Protein AF-A0A067DBV6-F1 (afdb_monomer_lite)

Secondary structure (DSSP, 8-state):
-HHHHHHHHHHHHHHHTT-TT---PPPP---HHHHS--TT-----EE-TTS-EESTTHHHHHHHHHHHHHHHS-TT-SSGGGS-HHHHHHHHHTT-

Organism: Citrus sinensis (NCBI:txid2711)

Structure (mmCIF, N/CA/C/O backbone):
data_AF-A0A067DBV6-F1
#
_entry.id   AF-A0A067DBV6-F1
#
loop_
_atom_site.group_PDB
_atom_site.id
_atom_site.type_symbol
_atom_site.label_atom_id
_atom_site.label_alt_id
_atom_site.label_comp_id
_atom_site.label_asym_id
_atom_site.label_entity_id
_atom_site.label_seq_id
_atom_site.pdbx_PDB_ins_code
_atom_site.Cartn_x
_atom_site.Cartn_y
_atom_site.Cartn_z
_atom_site.occupancy
_atom_site.B_iso_or_equiv
_atom_site.auth_seq_id
_atom_site.auth_comp_id
_atom_site.auth_asym_id
_atom_site.auth_atom_id
_atom_site.pdbx_PDB_model_num
ATOM 1 N N . LEU A 1 1 ? -24.140 -14.562 23.996 1.00 53.34 1 LEU A N 1
ATOM 2 C CA . LEU A 1 1 ? -23.198 -13.428 23.837 1.00 53.34 1 LEU A CA 1
ATOM 3 C C . LEU A 1 1 ? -22.114 -13.448 24.912 1.00 53.34 1 LEU A C 1
ATOM 5 O O . LEU A 1 1 ? -20.968 -13.628 24.543 1.00 53.34 1 LEU A O 1
ATOM 9 N N . PHE A 1 2 ? -22.450 -13.400 26.207 1.00 52.03 2 PHE A N 1
ATOM 10 C CA . PHE A 1 2 ? -21.453 -13.459 27.294 1.00 52.03 2 PHE A CA 1
ATOM 11 C C . PHE A 1 2 ? -20.558 -14.708 27.292 1.00 52.03 2 PHE A C 1
ATOM 13 O O . PHE A 1 2 ? -19.348 -14.580 27.409 1.00 52.03 2 PHE A O 1
ATOM 20 N N . LYS A 1 3 ? -21.130 -15.901 27.074 1.00 55.81 3 LYS A N 1
ATOM 21 C CA . LYS A 1 3 ? -20.356 -17.154 27.017 1.00 55.81 3 LYS A CA 1
ATOM 22 C C . LYS A 1 3 ? -19.304 -17.152 25.896 1.00 55.81 3 LYS A C 1
ATOM 24 O O . LYS A 1 3 ? -18.165 -17.508 26.123 1.00 55.81 3 LYS A O 1
ATOM 29 N N . TYR A 1 4 ? -19.673 -16.625 24.729 1.00 56.16 4 TYR A N 1
ATOM 30 C CA . TYR A 1 4 ? -18.785 -16.537 23.567 1.00 56.16 4 TYR A CA 1
ATOM 31 C C . TYR A 1 4 ? -17.635 -15.537 23.768 1.00 56.16 4 TYR A C 1
ATOM 33 O O . TYR A 1 4 ? -16.536 -15.759 23.279 1.00 56.16 4 TYR A O 1
ATOM 41 N N . MET A 1 5 ? -17.880 -14.439 24.493 1.00 56.41 5 MET A N 1
ATOM 42 C CA . MET A 1 5 ? -16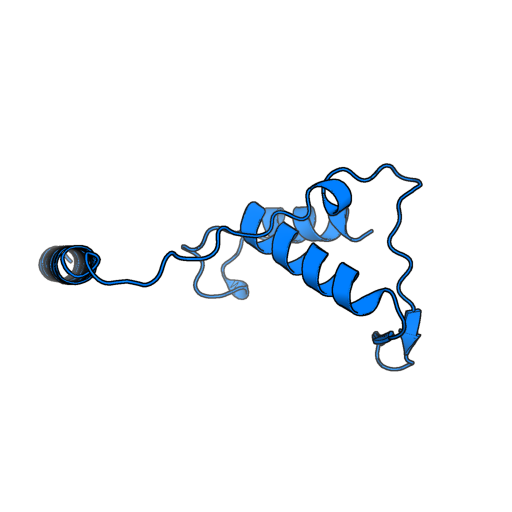.839 -13.459 24.827 1.00 56.41 5 MET A CA 1
ATOM 43 C C . MET A 1 5 ? -15.832 -14.036 25.834 1.00 56.41 5 MET A C 1
ATOM 45 O O . MET A 1 5 ? -14.633 -13.878 25.634 1.00 56.41 5 MET A O 1
ATOM 49 N N . ALA A 1 6 ? -16.312 -14.774 26.842 1.00 67.25 6 ALA A N 1
ATOM 50 C CA . ALA A 1 6 ? -15.459 -15.459 27.817 1.00 67.25 6 ALA A CA 1
ATOM 51 C C . ALA A 1 6 ? -14.590 -16.548 27.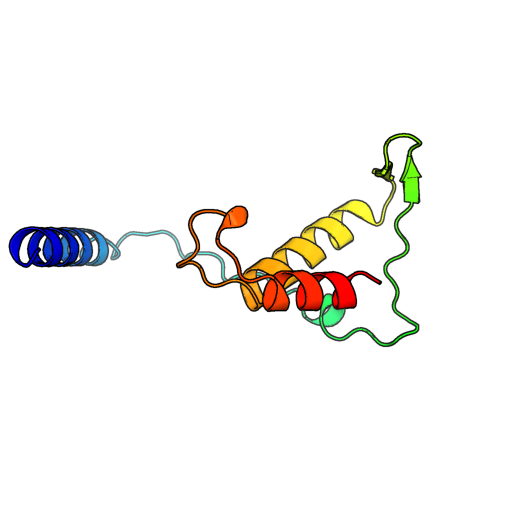161 1.00 67.25 6 ALA A C 1
ATOM 53 O O . ALA A 1 6 ? -13.390 -16.617 27.414 1.00 67.25 6 ALA A O 1
ATOM 54 N N . ASP A 1 7 ? -15.170 -17.327 26.241 1.00 64.50 7 ASP A N 1
ATOM 55 C CA . ASP A 1 7 ? -14.435 -18.343 25.481 1.00 64.50 7 ASP A CA 1
ATOM 56 C C . ASP A 1 7 ? -13.328 -17.706 24.604 1.00 64.50 7 ASP A C 1
ATOM 58 O O . ASP A 1 7 ? -12.258 -18.286 24.425 1.00 64.50 7 ASP A O 1
ATOM 62 N N . ILE A 1 8 ? -13.544 -16.497 24.062 1.00 61.75 8 ILE A N 1
ATOM 63 C CA . ILE A 1 8 ? -12.520 -15.757 23.298 1.00 61.75 8 ILE A CA 1
ATOM 64 C C . ILE A 1 8 ? -11.376 -15.289 24.208 1.00 61.75 8 ILE A C 1
ATOM 66 O O . ILE A 1 8 ? -10.214 -15.384 23.807 1.00 61.75 8 ILE A O 1
ATOM 70 N N . GLU A 1 9 ? -11.684 -14.789 25.406 1.00 66.00 9 GLU A N 1
ATO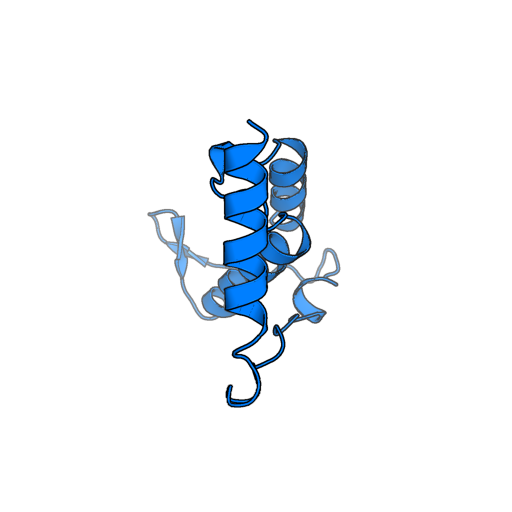M 71 C CA . GLU A 1 9 ? -10.688 -14.305 26.371 1.00 66.00 9 GLU A CA 1
ATOM 72 C C . GLU A 1 9 ? -9.804 -15.447 26.898 1.00 66.00 9 GLU A C 1
ATOM 74 O O . GLU A 1 9 ? -8.578 -15.331 26.868 1.00 66.00 9 GLU A O 1
ATOM 79 N N . GLU A 1 10 ? -10.394 -16.595 27.242 1.00 65.94 10 GLU A N 1
ATOM 80 C CA . GLU A 1 10 ? -9.672 -17.777 27.741 1.00 65.94 10 GLU A CA 1
ATOM 81 C C . GLU A 1 10 ? -8.724 -18.377 26.679 1.00 65.94 10 GLU A C 1
ATOM 83 O O . GLU A 1 10 ? -7.570 -18.732 26.953 1.00 65.94 10 GLU A O 1
ATOM 88 N N . GLN A 1 11 ? -9.167 -18.421 25.416 1.00 56.19 11 GLN A N 1
ATOM 89 C CA . GLN A 1 11 ? -8.337 -18.863 24.286 1.00 56.19 11 GLN A CA 1
ATOM 90 C C . GLN A 1 11 ? -7.211 -17.871 23.960 1.00 56.19 11 GLN A C 1
ATOM 92 O O . GLN A 1 11 ? -6.180 -18.259 23.398 1.00 56.19 11 GLN A O 1
ATOM 97 N N . ASN A 1 12 ? -7.395 -16.592 24.291 1.00 55.25 12 ASN A N 1
ATOM 98 C CA . ASN A 1 12 ? -6.389 -15.558 24.100 1.00 55.25 12 ASN A CA 1
ATOM 99 C C . ASN A 1 12 ? -5.298 -15.642 25.179 1.00 55.25 12 ASN A C 1
ATOM 101 O O . ASN A 1 12 ? -4.111 -15.679 24.847 1.00 55.25 12 ASN A O 1
ATOM 105 N N . GLU A 1 13 ? -5.682 -15.784 26.452 1.00 57.28 13 GLU A N 1
ATOM 106 C CA . GLU A 1 13 ? -4.750 -15.971 27.575 1.00 57.28 13 GLU A CA 1
ATOM 107 C C . GLU A 1 13 ? -3.885 -17.228 27.404 1.00 57.28 13 GLU A C 1
ATOM 109 O O . GLU A 1 13 ? -2.659 -17.175 27.542 1.00 57.28 13 GLU A O 1
ATOM 114 N N . THR A 1 14 ? -4.496 -18.338 26.978 1.00 55.12 14 THR A N 1
ATOM 115 C CA . THR A 1 14 ? -3.800 -19.614 26.740 1.00 55.12 14 THR A CA 1
ATOM 116 C C . THR A 1 14 ? -2.774 -19.530 25.595 1.00 55.12 14 THR A C 1
ATOM 118 O O . THR A 1 14 ? -1.747 -20.217 25.606 1.00 55.12 14 THR A O 1
ATOM 121 N N . LYS A 1 15 ? -3.001 -18.661 24.597 1.00 55.53 15 LYS A N 1
ATOM 122 C CA . LYS A 1 15 ? -2.062 -18.446 23.479 1.00 55.53 15 LYS A CA 1
ATOM 123 C C . LYS A 1 15 ? -0.893 -17.527 23.837 1.00 55.53 15 LYS A C 1
ATOM 125 O O . LYS A 1 15 ? 0.179 -17.675 23.245 1.00 55.53 15 LYS A O 1
ATOM 130 N N . PHE A 1 16 ? -1.075 -16.589 24.766 1.00 54.53 16 PHE A N 1
ATOM 131 C CA . PHE A 1 16 ? -0.037 -15.627 25.152 1.00 54.53 16 PHE A CA 1
ATOM 132 C C . PHE A 1 16 ? 0.963 -16.169 26.184 1.00 54.53 16 PHE A C 1
ATOM 134 O O . PHE A 1 16 ? 2.113 -15.731 26.179 1.00 54.53 16 PHE A O 1
ATOM 141 N N . SER A 1 17 ? 0.582 -17.152 27.005 1.00 55.03 17 SER A N 1
ATOM 142 C CA . SER A 1 17 ? 1.447 -17.735 28.046 1.00 55.03 17 SER A CA 1
ATOM 143 C C . SER A 1 17 ? 2.572 -18.649 27.524 1.00 55.03 17 SER A C 1
ATOM 145 O O . SER A 1 17 ? 3.493 -18.969 28.265 1.00 55.03 17 SER A O 1
ATOM 147 N N . ASN A 1 18 ? 2.562 -19.030 26.239 1.00 57.50 18 ASN A N 1
ATOM 148 C CA . ASN A 1 18 ? 3.524 -19.969 25.634 1.00 57.50 18 ASN A CA 1
ATOM 149 C C . ASN A 1 18 ? 4.611 -19.291 24.763 1.00 57.50 18 ASN A C 1
ATOM 151 O O . ASN A 1 18 ? 4.982 -19.802 23.702 1.00 57.50 18 ASN A O 1
ATOM 155 N N . LEU A 1 19 ? 5.114 -18.112 25.150 1.00 60.97 19 LEU A N 1
ATOM 156 C CA . LEU A 1 19 ? 6.052 -17.329 24.320 1.00 60.97 19 LEU A CA 1
ATOM 157 C C . LEU A 1 19 ? 7.535 -17.421 24.720 1.00 60.97 19 LEU A C 1
ATOM 159 O O . LEU A 1 19 ? 8.381 -16.977 23.938 1.00 60.97 19 LEU A O 1
ATOM 163 N N . ASP A 1 20 ? 7.870 -18.048 25.850 1.00 63.31 20 ASP A N 1
ATOM 164 C CA . ASP A 1 20 ? 9.217 -17.991 26.450 1.00 63.31 20 ASP A CA 1
ATOM 165 C C . ASP A 1 20 ? 10.327 -18.739 25.681 1.00 63.31 20 ASP A C 1
ATOM 167 O O . ASP A 1 20 ? 11.507 -18.584 25.984 1.00 63.31 20 ASP A O 1
ATOM 171 N N . GLY A 1 21 ? 9.990 -19.485 24.623 1.00 67.94 21 GLY A N 1
ATOM 172 C CA . GLY A 1 21 ? 10.958 -20.190 23.765 1.00 67.94 21 GLY A CA 1
ATOM 173 C C . GLY A 1 21 ? 11.035 -19.699 22.316 1.00 67.94 21 GLY A C 1
ATOM 174 O O . GLY A 1 21 ? 11.723 -20.311 21.495 1.00 67.94 21 GLY A O 1
ATOM 175 N N . ARG A 1 22 ? 10.297 -18.645 21.933 1.00 67.75 22 ARG A N 1
ATOM 176 C CA . ARG A 1 22 ? 10.157 -18.288 20.512 1.00 67.75 22 ARG A CA 1
ATOM 177 C C . ARG A 1 22 ? 11.419 -17.585 19.988 1.00 67.75 22 ARG A C 1
ATOM 179 O O . ARG A 1 22 ? 11.859 -16.606 20.595 1.00 67.75 22 ARG A O 1
ATOM 186 N N . PRO A 1 23 ? 11.967 -17.992 18.823 1.00 72.69 23 PRO A N 1
ATOM 187 C CA . PRO A 1 23 ? 13.065 -17.277 18.183 1.00 72.69 23 PRO A CA 1
ATOM 188 C C . PRO A 1 23 ? 12.748 -15.789 18.063 1.00 72.69 23 PRO A C 1
ATOM 190 O O . PRO A 1 23 ? 11.613 -15.412 17.747 1.00 72.69 23 PRO A O 1
ATOM 193 N N . LYS A 1 24 ? 13.760 -14.946 18.303 1.00 74.56 24 LYS A N 1
ATOM 194 C CA . LYS A 1 24 ? 13.639 -13.484 18.296 1.00 74.56 24 LYS A CA 1
ATOM 195 C C . LYS A 1 24 ? 12.920 -13.042 17.017 1.00 74.56 24 LYS A C 1
ATOM 197 O O . LYS A 1 24 ? 13.466 -13.145 15.917 1.00 74.56 24 LYS A O 1
ATOM 202 N N . ARG A 1 25 ? 11.669 -12.584 17.148 1.00 73.06 25 ARG A N 1
ATOM 203 C CA . ARG A 1 25 ? 10.860 -12.178 15.990 1.00 73.06 25 ARG A CA 1
ATOM 204 C C . ARG A 1 25 ? 11.561 -11.000 15.319 1.00 73.06 25 ARG A C 1
ATOM 206 O O . ARG A 1 25 ? 11.888 -10.010 15.977 1.00 73.06 25 ARG A O 1
ATOM 213 N N . ARG A 1 26 ? 11.808 -11.102 14.010 1.00 70.25 26 ARG A N 1
ATOM 214 C CA . ARG A 1 26 ? 12.308 -9.963 13.231 1.00 70.25 26 ARG A CA 1
ATOM 215 C C . ARG A 1 26 ? 11.313 -8.813 13.377 1.00 70.25 26 ARG A C 1
ATOM 217 O O . ARG A 1 26 ? 10.112 -9.000 13.191 1.00 70.25 26 ARG A O 1
ATOM 224 N N . LYS A 1 27 ? 11.820 -7.632 13.738 1.00 76.50 27 LYS A N 1
ATOM 225 C CA . LYS A 1 27 ? 11.013 -6.409 13.777 1.00 76.50 27 LYS A CA 1
ATOM 226 C C . LYS A 1 27 ? 10.533 -6.085 12.361 1.00 76.50 27 LYS A C 1
ATOM 228 O O . LYS A 1 27 ? 11.216 -6.399 11.388 1.00 76.50 27 LYS A O 1
ATOM 233 N N . GLN A 1 28 ? 9.373 -5.444 12.251 1.00 70.12 28 GLN A N 1
ATOM 234 C CA . GLN A 1 28 ? 8.849 -5.003 10.962 1.00 70.12 28 GLN A CA 1
ATOM 235 C C . GLN A 1 28 ? 9.839 -4.043 10.290 1.00 70.12 28 GLN A C 1
ATOM 237 O O . GLN A 1 28 ? 10.175 -2.991 10.840 1.00 70.12 28 GLN A O 1
ATOM 242 N N . THR A 1 29 ? 10.277 -4.379 9.077 1.00 74.06 29 THR A N 1
ATOM 243 C CA . THR A 1 29 ? 11.052 -3.459 8.244 1.00 74.06 29 THR A CA 1
ATOM 244 C C . THR A 1 29 ? 10.134 -2.327 7.793 1.00 74.06 29 THR A C 1
ATOM 246 O O . THR A 1 29 ? 9.227 -2.529 6.989 1.00 74.06 29 THR A O 1
ATOM 249 N N . LYS A 1 30 ? 10.359 -1.128 8.333 1.00 68.81 30 LYS A N 1
ATOM 250 C CA . LYS A 1 30 ? 9.532 0.061 8.072 1.00 68.81 30 LYS A CA 1
ATOM 251 C C . LYS A 1 30 ? 9.829 0.748 6.728 1.00 68.81 30 LYS A C 1
ATOM 253 O O . LYS A 1 30 ? 9.083 1.645 6.377 1.00 68.81 30 LYS A O 1
ATOM 258 N N . LYS A 1 31 ? 10.927 0.392 6.029 1.00 70.12 31 LYS A N 1
ATOM 259 C CA . LYS A 1 31 ? 11.463 1.068 4.815 1.00 70.12 31 LYS A CA 1
ATOM 260 C C . LYS A 1 31 ? 11.129 2.577 4.784 1.00 70.12 31 LYS A C 1
ATOM 262 O O . LYS A 1 31 ? 10.524 3.071 3.844 1.00 70.12 31 LYS A O 1
ATOM 267 N N . LYS A 1 32 ? 11.499 3.306 5.851 1.00 67.62 32 LYS A N 1
ATOM 268 C CA . LYS A 1 32 ? 11.011 4.674 6.134 1.00 67.62 32 LYS A CA 1
ATOM 269 C C . LYS A 1 32 ? 11.256 5.679 5.000 1.00 67.62 32 LYS A C 1
ATOM 271 O O . LYS A 1 32 ? 10.463 6.596 4.840 1.00 67.62 32 LYS A O 1
ATOM 276 N N . HIS A 1 33 ? 12.321 5.492 4.219 1.00 67.50 33 HIS A N 1
ATOM 277 C CA . HIS A 1 33 ? 12.613 6.315 3.041 1.00 67.50 33 HIS A CA 1
ATOM 278 C C . HIS A 1 33 ? 11.512 6.219 1.972 1.00 67.50 33 HIS A C 1
ATOM 280 O O . HIS A 1 33 ? 11.241 7.199 1.298 1.00 67.50 33 HIS A O 1
ATOM 286 N N . LEU A 1 34 ? 10.814 5.082 1.870 1.00 66.19 34 LEU A N 1
ATOM 287 C CA . LEU A 1 34 ? 9.700 4.920 0.935 1.00 66.19 34 LEU A CA 1
ATOM 288 C C . LEU A 1 34 ? 8.431 5.643 1.404 1.00 66.19 34 LEU A C 1
ATOM 290 O O . LEU A 1 34 ? 7.621 6.026 0.569 1.00 66.19 34 LEU A O 1
ATOM 294 N N . LEU A 1 35 ? 8.255 5.821 2.719 1.00 64.69 35 LEU A N 1
ATOM 295 C CA . LEU A 1 35 ? 7.119 6.534 3.318 1.00 64.69 35 LEU A CA 1
ATOM 296 C C . LEU A 1 35 ? 7.296 8.058 3.309 1.00 64.69 35 LEU A C 1
ATOM 298 O O . LEU A 1 35 ? 6.311 8.785 3.300 1.00 64.69 35 LEU A O 1
ATOM 302 N N . LYS A 1 36 ? 8.542 8.543 3.347 1.00 63.25 36 LYS A N 1
ATOM 303 C CA . LYS A 1 36 ? 8.887 9.969 3.407 1.00 63.25 36 LYS A CA 1
ATOM 304 C C . LYS A 1 36 ? 9.363 10.457 2.038 1.00 63.25 36 LYS A C 1
ATOM 306 O O . LYS A 1 36 ? 10.497 10.908 1.908 1.00 63.25 36 LYS A O 1
ATOM 311 N N . ARG A 1 37 ? 8.518 10.294 1.022 1.00 63.72 37 ARG A N 1
ATOM 312 C CA . ARG A 1 37 ? 8.835 10.695 -0.350 1.00 63.72 37 ARG A CA 1
ATOM 313 C C . ARG A 1 37 ? 8.414 12.134 -0.617 1.00 63.72 37 ARG A C 1
ATOM 315 O O . ARG A 1 37 ? 7.340 12.549 -0.188 1.00 63.72 37 ARG A O 1
ATOM 322 N N . SER A 1 38 ? 9.275 12.879 -1.302 1.00 60.25 38 SER A N 1
ATOM 323 C CA . SER A 1 38 ? 8.902 14.145 -1.933 1.00 60.25 38 SER A CA 1
ATOM 324 C C . SER A 1 38 ? 8.159 13.874 -3.251 1.00 60.25 38 SER A C 1
ATOM 326 O O . SER A 1 38 ? 8.170 12.743 -3.742 1.00 60.25 38 SER A O 1
ATOM 328 N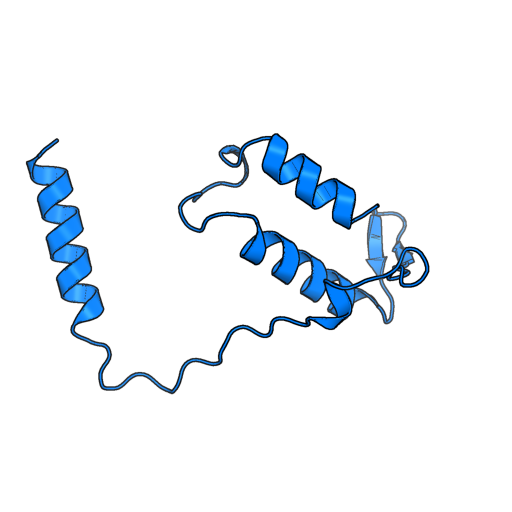 N . VAL A 1 39 ? 7.511 14.890 -3.834 1.00 59.16 39 VAL A N 1
ATOM 329 C CA . VAL A 1 39 ? 6.819 14.770 -5.138 1.00 59.16 39 VAL A CA 1
ATOM 330 C C . VAL A 1 39 ? 7.765 14.266 -6.240 1.00 59.16 39 VAL A C 1
ATOM 332 O O . VAL A 1 39 ? 7.319 13.584 -7.162 1.00 59.16 39 VAL A O 1
ATOM 335 N N . ASP A 1 40 ? 9.066 14.521 -6.094 1.00 58.28 40 ASP A N 1
ATOM 336 C CA . ASP A 1 40 ? 10.106 14.139 -7.050 1.00 58.28 40 ASP A CA 1
ATOM 337 C C . ASP A 1 40 ? 10.628 12.700 -6.848 1.00 58.28 40 ASP A C 1
ATOM 339 O O . ASP A 1 40 ? 11.210 12.119 -7.761 1.00 58.28 40 ASP A O 1
ATOM 343 N N . ASP A 1 41 ? 10.354 12.062 -5.702 1.00 65.62 41 ASP A N 1
ATOM 344 C CA . ASP A 1 41 ? 10.807 10.699 -5.374 1.00 65.62 41 ASP A CA 1
ATOM 345 C C . ASP A 1 41 ? 9.818 9.613 -5.842 1.00 65.62 41 ASP A C 1
ATOM 347 O O . ASP A 1 41 ? 9.578 8.609 -5.160 1.00 65.62 41 ASP A O 1
ATOM 351 N N . LYS A 1 42 ? 9.167 9.783 -6.996 1.00 65.56 42 LYS A N 1
ATOM 352 C CA . LYS A 1 42 ? 8.223 8.768 -7.490 1.00 65.56 42 LYS A CA 1
ATOM 353 C C . LYS A 1 42 ? 8.960 7.469 -7.820 1.00 65.56 42 LYS A C 1
ATOM 355 O O . LYS A 1 42 ? 9.898 7.442 -8.609 1.00 65.56 42 LYS A O 1
ATOM 360 N N . VAL A 1 43 ? 8.506 6.359 -7.232 1.00 67.06 43 VAL A N 1
ATOM 361 C CA . VAL A 1 43 ? 8.946 5.019 -7.635 1.00 67.06 43 VAL A CA 1
ATOM 362 C C . VAL A 1 43 ? 8.388 4.782 -9.034 1.00 67.06 43 VAL A C 1
ATOM 364 O O . VAL A 1 43 ? 7.201 4.507 -9.196 1.00 67.06 43 VAL A O 1
ATOM 367 N N . ILE A 1 44 ? 9.239 4.936 -10.046 1.00 71.81 44 ILE A N 1
ATOM 368 C CA . ILE A 1 44 ? 8.881 4.655 -11.433 1.00 71.81 44 ILE A CA 1
ATOM 369 C C . ILE A 1 44 ? 8.839 3.136 -11.589 1.00 71.81 44 ILE A C 1
ATOM 371 O O . ILE A 1 44 ? 9.862 2.456 -11.512 1.00 71.81 44 ILE A O 1
ATOM 375 N N . VAL A 1 45 ? 7.637 2.601 -11.783 1.00 81.62 45 VAL A N 1
ATOM 376 C CA . VAL A 1 45 ? 7.411 1.176 -12.027 1.00 81.62 45 VAL A CA 1
ATOM 377 C C . VAL A 1 45 ? 6.956 1.005 -13.463 1.00 81.62 45 VAL A C 1
ATOM 379 O O . VAL A 1 45 ? 6.022 1.671 -13.906 1.00 81.62 45 VAL A O 1
ATOM 382 N N . GLN A 1 46 ? 7.617 0.114 -14.194 1.00 88.00 46 GLN A N 1
ATOM 383 C CA . GLN A 1 46 ? 7.174 -0.263 -15.529 1.00 88.00 46 GLN A CA 1
ATOM 384 C C . GLN A 1 46 ? 6.055 -1.287 -15.396 1.00 88.00 46 GLN A C 1
ATOM 386 O O . GLN A 1 46 ? 6.114 -2.167 -14.540 1.00 88.00 46 GLN A O 1
ATOM 391 N N . TYR A 1 47 ? 5.048 -1.195 -16.252 1.00 89.12 47 TYR A N 1
ATOM 392 C CA . TYR A 1 47 ? 3.949 -2.151 -16.290 1.00 89.12 47 TYR A CA 1
ATOM 393 C C . TYR A 1 47 ? 3.957 -2.867 -17.633 1.00 89.12 47 TYR A C 1
ATOM 395 O O . TYR A 1 47 ? 4.201 -2.254 -18.672 1.00 89.12 47 TYR A O 1
ATOM 403 N N . ASN A 1 48 ? 3.701 -4.173 -17.619 1.00 93.06 48 ASN A N 1
ATOM 404 C CA . ASN A 1 48 ? 3.455 -4.906 -18.855 1.00 93.06 48 ASN A CA 1
ATOM 405 C C . ASN A 1 48 ? 2.033 -4.624 -19.378 1.00 93.06 48 ASN A C 1
ATOM 407 O O . ASN A 1 48 ? 1.235 -3.943 -18.733 1.00 93.06 48 ASN A O 1
ATOM 411 N N . HIS A 1 49 ? 1.680 -5.193 -20.531 1.00 94.25 49 HIS A N 1
ATOM 412 C CA . HIS A 1 49 ? 0.366 -4.972 -21.145 1.00 94.25 49 HIS A CA 1
ATOM 413 C C . HIS A 1 49 ? -0.823 -5.535 -20.333 1.00 94.25 49 HIS A C 1
ATOM 415 O O . HIS A 1 49 ? -1.973 -5.265 -20.669 1.00 94.25 49 HIS A O 1
ATOM 421 N N . TYR A 1 50 ? -0.561 -6.321 -19.284 1.00 94.12 50 TYR A N 1
ATOM 422 C CA . TYR A 1 50 ? -1.560 -6.817 -18.334 1.00 94.12 50 TYR A CA 1
ATOM 423 C C . TYR A 1 50 ? -1.670 -5.935 -17.078 1.00 94.12 50 TYR A C 1
ATOM 425 O O . TYR A 1 50 ? -2.373 -6.298 -16.139 1.00 94.12 50 TYR A O 1
ATOM 433 N N . GLY A 1 51 ? -0.944 -4.812 -17.011 1.00 86.62 51 GLY A N 1
ATOM 434 C CA . GLY A 1 51 ? -0.910 -3.952 -15.826 1.00 86.62 51 GLY A CA 1
ATOM 435 C C . GLY A 1 51 ? -0.134 -4.555 -14.651 1.00 86.62 51 GLY A C 1
ATOM 436 O O . GLY A 1 51 ? -0.283 -4.108 -13.516 1.00 86.62 51 GLY A O 1
ATOM 437 N N . VAL A 1 52 ? 0.703 -5.569 -14.890 1.00 89.69 52 VAL A N 1
ATOM 438 C CA . VAL A 1 52 ? 1.557 -6.161 -13.854 1.00 89.69 52 VAL A CA 1
ATOM 439 C C . VAL A 1 52 ? 2.874 -5.385 -13.790 1.00 89.69 52 VAL A C 1
ATOM 441 O O . VAL A 1 52 ? 3.501 -5.189 -14.836 1.00 89.69 52 VAL A O 1
ATOM 444 N N . PRO A 1 53 ? 3.327 -4.966 -12.594 1.00 88.69 53 PRO A N 1
ATOM 445 C CA . PRO A 1 53 ? 4.593 -4.264 -12.447 1.00 88.69 53 PRO A CA 1
ATOM 446 C C . PRO A 1 53 ? 5.775 -5.194 -12.775 1.00 88.69 53 PRO A C 1
ATOM 448 O O . PRO A 1 53 ? 5.867 -6.304 -12.242 1.00 88.69 53 PRO A O 1
ATOM 451 N N . VAL A 1 54 ? 6.685 -4.728 -13.633 1.00 90.38 54 VAL A N 1
ATOM 452 C CA . VAL A 1 54 ? 7.886 -5.423 -14.130 1.00 90.38 54 VAL A CA 1
ATOM 453 C C . VAL A 1 54 ? 9.137 -4.530 -14.020 1.00 90.38 54 VAL A C 1
ATOM 455 O O . VAL A 1 54 ? 9.035 -3.311 -13.886 1.00 90.38 54 VAL A O 1
ATOM 458 N N . GLY A 1 55 ? 10.327 -5.142 -14.046 1.00 87.00 55 GLY A N 1
ATOM 459 C CA . GLY A 1 55 ? 11.621 -4.447 -13.966 1.00 87.00 55 GLY A CA 1
ATOM 460 C C . GLY A 1 55 ? 12.200 -4.312 -12.550 1.00 87.00 55 GLY A C 1
ATOM 461 O O . GLY A 1 55 ? 11.724 -4.930 -11.594 1.00 87.00 55 GLY A O 1
ATOM 462 N N . ASP A 1 56 ? 13.242 -3.493 -12.417 1.00 82.44 56 ASP A N 1
ATOM 463 C CA . ASP A 1 56 ? 14.090 -3.452 -11.214 1.00 82.44 56 ASP A CA 1
ATOM 464 C C . ASP A 1 56 ? 13.388 -2.854 -9.977 1.00 82.44 56 ASP A C 1
ATOM 466 O O . ASP A 1 56 ? 13.679 -3.232 -8.843 1.00 82.44 56 ASP A O 1
ATOM 470 N N . GLY A 1 57 ? 12.386 -1.988 -10.171 1.00 81.69 57 GLY A N 1
ATOM 471 C CA . GLY A 1 57 ? 11.654 -1.313 -9.087 1.00 81.69 57 GLY A CA 1
ATOM 472 C C . GLY A 1 57 ? 10.526 -2.126 -8.432 1.00 81.69 57 GLY A C 1
ATOM 473 O O . GLY A 1 57 ? 9.915 -1.673 -7.460 1.00 81.69 57 GLY A O 1
ATOM 474 N N . VAL A 1 58 ? 10.218 -3.330 -8.928 1.00 87.12 58 VAL A N 1
ATOM 475 C CA . VAL A 1 58 ? 9.014 -4.084 -8.519 1.00 87.12 58 VAL A CA 1
ATOM 476 C C . VAL A 1 58 ? 9.056 -4.507 -7.054 1.00 87.12 58 VAL A C 1
ATOM 478 O O . VAL A 1 58 ? 8.045 -4.441 -6.352 1.00 87.12 58 VAL A O 1
ATOM 481 N N . ASN A 1 59 ? 10.215 -4.947 -6.567 1.00 86.50 59 ASN A N 1
ATOM 482 C CA . ASN A 1 59 ? 10.345 -5.416 -5.187 1.00 86.50 59 ASN A CA 1
ATOM 483 C C . ASN A 1 59 ? 10.220 -4.273 -4.178 1.00 86.50 59 ASN A C 1
ATOM 485 O O . ASN A 1 59 ? 9.638 -4.454 -3.101 1.00 86.50 59 ASN A O 1
ATOM 489 N N . ASP A 1 60 ? 10.720 -3.090 -4.525 1.00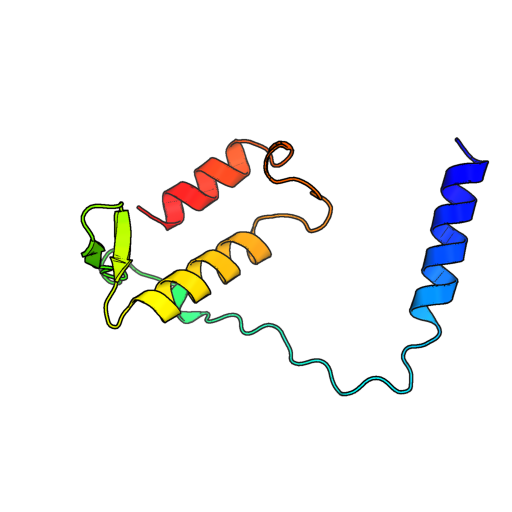 83.38 60 ASP A N 1
ATOM 490 C CA . ASP A 1 60 ? 10.566 -1.900 -3.699 1.00 83.38 60 ASP A CA 1
ATOM 491 C C . ASP A 1 60 ? 9.136 -1.382 -3.723 1.00 83.38 60 ASP A C 1
ATOM 493 O O . ASP A 1 60 ? 8.594 -1.103 -2.654 1.00 83.38 60 ASP A O 1
ATOM 497 N N . PHE A 1 61 ? 8.473 -1.398 -4.879 1.00 84.94 61 PHE A N 1
ATOM 498 C CA . PHE A 1 61 ? 7.051 -1.078 -4.982 1.00 84.94 61 PHE A CA 1
ATOM 499 C C . PHE A 1 61 ? 6.167 -2.029 -4.159 1.00 84.94 61 PHE A C 1
ATOM 501 O O . PHE A 1 61 ? 5.360 -1.585 -3.343 1.00 84.94 61 PHE A O 1
ATOM 508 N N . ARG A 1 62 ? 6.375 -3.349 -4.270 1.00 86.50 62 ARG A N 1
ATOM 509 C CA . ARG A 1 62 ? 5.673 -4.354 -3.444 1.00 86.50 62 ARG A CA 1
ATOM 510 C C . ARG A 1 62 ? 5.921 -4.141 -1.953 1.00 86.50 62 ARG A C 1
ATOM 512 O O . ARG A 1 62 ? 4.996 -4.212 -1.144 1.00 86.50 62 ARG A O 1
ATOM 519 N N . SER A 1 63 ? 7.173 -3.866 -1.581 1.00 86.31 63 SER A N 1
ATOM 520 C CA . SER A 1 63 ? 7.530 -3.567 -0.192 1.00 86.31 63 SER A CA 1
ATOM 521 C C . SER A 1 63 ? 6.828 -2.305 0.302 1.00 86.31 63 SER A C 1
ATOM 523 O O . SER A 1 63 ? 6.339 -2.290 1.430 1.00 86.31 63 SER A O 1
ATOM 525 N N . TYR A 1 64 ? 6.776 -1.268 -0.537 1.00 85.31 64 TYR A N 1
ATOM 526 C CA . TYR A 1 64 ? 6.141 0.006 -0.237 1.00 85.31 64 TYR A CA 1
ATOM 527 C C . TYR A 1 64 ? 4.646 -0.153 0.027 1.00 85.31 64 TYR A C 1
ATOM 529 O O . TYR A 1 64 ? 4.191 0.227 1.104 1.00 85.31 64 TYR A O 1
ATOM 537 N N . ILE A 1 65 ? 3.914 -0.799 -0.890 1.00 87.94 65 ILE A N 1
ATOM 538 C CA . ILE A 1 65 ? 2.489 -1.113 -0.708 1.00 87.94 65 ILE A CA 1
ATOM 539 C C . ILE A 1 65 ? 2.283 -1.858 0.610 1.00 87.94 65 ILE A C 1
ATOM 541 O O . ILE A 1 65 ? 1.434 -1.489 1.417 1.00 87.94 65 ILE A O 1
ATOM 545 N N . GLY A 1 66 ? 3.102 -2.880 0.874 1.00 89.12 66 GLY A N 1
ATOM 546 C CA . GLY A 1 66 ? 2.991 -3.650 2.108 1.00 89.12 66 GLY A CA 1
ATOM 547 C C . GLY A 1 66 ? 3.189 -2.804 3.371 1.00 89.12 66 GLY A C 1
ATOM 548 O O . GLY A 1 66 ? 2.545 -3.065 4.384 1.00 89.12 66 GLY A O 1
ATOM 549 N N . VAL A 1 67 ? 4.078 -1.807 3.342 1.00 87.31 67 VAL A N 1
ATOM 550 C CA . VAL A 1 67 ? 4.266 -0.877 4.464 1.00 87.31 67 VAL A CA 1
ATOM 551 C C . VAL A 1 67 ? 3.060 0.051 4.604 1.00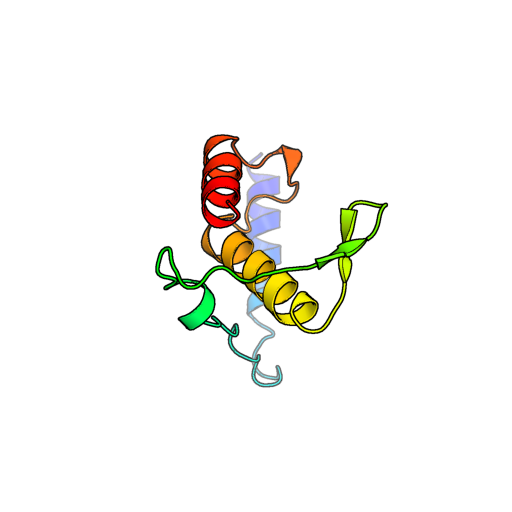 87.31 67 VAL A C 1
ATOM 553 O O . VAL A 1 67 ? 2.537 0.154 5.710 1.00 87.31 67 VAL A O 1
ATOM 556 N N . LEU A 1 68 ? 2.587 0.654 3.509 1.00 87.50 68 LEU A N 1
ATOM 557 C CA . LEU A 1 68 ? 1.417 1.537 3.517 1.00 87.50 68 LEU A CA 1
ATOM 558 C C . LEU A 1 68 ? 0.184 0.850 4.105 1.00 87.50 68 LEU A C 1
ATOM 560 O O . LEU A 1 68 ? -0.452 1.396 5.006 1.00 87.50 68 LEU A O 1
ATOM 564 N N . VAL A 1 69 ? -0.120 -0.359 3.628 1.00 90.12 69 VAL A N 1
ATOM 565 C CA . VAL A 1 69 ? -1.279 -1.131 4.082 1.00 90.12 69 VAL A CA 1
ATOM 566 C C . VAL A 1 69 ? -1.159 -1.447 5.570 1.00 90.12 69 VAL A C 1
ATOM 568 O O . VAL A 1 69 ? -2.087 -1.176 6.317 1.00 90.12 69 VAL A O 1
ATOM 571 N N . ARG A 1 70 ? -0.011 -1.950 6.042 1.00 88.56 70 ARG A N 1
ATOM 572 C CA . ARG A 1 70 ? 0.158 -2.298 7.466 1.00 88.56 70 ARG A CA 1
ATOM 573 C C . ARG A 1 70 ? 0.144 -1.094 8.408 1.00 88.56 70 ARG A C 1
ATOM 575 O O . ARG A 1 70 ? -0.198 -1.264 9.571 1.00 88.56 70 ARG A O 1
ATOM 582 N N . ASP A 1 71 ? 0.563 0.079 7.938 1.00 86.69 71 ASP A N 1
ATOM 583 C CA . ASP A 1 71 ? 0.588 1.291 8.761 1.00 86.69 71 ASP A CA 1
ATOM 584 C C . ASP A 1 71 ? -0.780 2.012 8.786 1.00 86.69 71 ASP A C 1
ATOM 586 O O . ASP A 1 71 ? -1.036 2.757 9.729 1.00 86.69 71 ASP A O 1
ATOM 590 N N . ASN A 1 72 ? -1.667 1.788 7.803 1.00 88.62 72 ASN A N 1
ATOM 591 C CA . ASN A 1 72 ? -2.981 2.453 7.729 1.00 88.62 72 ASN A CA 1
ATOM 592 C C . ASN A 1 72 ? -4.184 1.525 7.976 1.00 88.62 72 ASN A C 1
ATOM 594 O O . ASN A 1 72 ? -5.241 2.008 8.377 1.00 88.62 72 ASN A O 1
ATOM 598 N N . VAL A 1 73 ? -4.060 0.217 7.741 1.00 91.12 73 VAL A N 1
ATOM 599 C CA . VAL A 1 73 ? -5.153 -0.753 7.902 1.00 91.12 73 VAL A CA 1
ATOM 600 C C . VAL A 1 73 ? -5.002 -1.479 9.230 1.00 91.12 73 VAL A C 1
ATOM 602 O O . VAL A 1 73 ? -3.983 -2.116 9.499 1.00 91.12 73 VAL A O 1
ATOM 605 N N . SER A 1 74 ? -6.041 -1.398 10.062 1.00 90.69 74 SER A N 1
ATOM 606 C CA . SER A 1 74 ? -6.092 -2.135 11.324 1.00 90.69 74 SER A CA 1
ATOM 607 C C . SER A 1 74 ? -6.124 -3.642 11.078 1.00 90.69 74 SER A C 1
ATOM 609 O O . SER A 1 74 ? -6.870 -4.121 10.227 1.00 90.69 74 SER A O 1
ATOM 611 N N . ILE A 1 75 ? -5.385 -4.399 11.892 1.00 91.19 75 ILE A N 1
ATOM 612 C CA . ILE A 1 75 ? -5.395 -5.872 11.879 1.00 91.19 75 ILE A CA 1
ATOM 613 C C . ILE A 1 75 ? -6.764 -6.470 12.245 1.00 91.19 75 ILE A C 1
ATOM 615 O O . ILE A 1 75 ? -6.988 -7.658 12.048 1.00 91.19 75 ILE A O 1
ATOM 619 N N . LEU A 1 76 ? -7.675 -5.655 12.786 1.00 92.69 76 LEU A N 1
ATOM 620 C CA . LEU A 1 76 ? -9.040 -6.066 13.113 1.00 92.69 76 LEU A CA 1
ATOM 621 C C . LEU A 1 76 ? -9.907 -6.296 11.867 1.00 92.69 76 LEU A C 1
ATOM 623 O O . LEU A 1 76 ? -10.933 -6.962 11.968 1.00 92.69 76 LEU A O 1
ATOM 627 N N . TYR A 1 77 ? -9.511 -5.758 10.710 1.00 92.69 77 TYR A N 1
ATOM 628 C CA . TYR A 1 77 ? -10.166 -6.066 9.445 1.00 92.69 77 TYR A CA 1
ATOM 629 C C . TYR A 1 77 ? -9.619 -7.387 8.901 1.00 92.69 77 TYR A C 1
ATOM 631 O O . TYR A 1 77 ? -8.481 -7.469 8.443 1.00 92.69 77 TYR A O 1
ATOM 639 N N . ASP A 1 78 ? -10.451 -8.420 8.963 1.00 91.62 78 ASP A N 1
ATOM 640 C CA . ASP A 1 78 ? -10.197 -9.756 8.420 1.00 91.62 78 ASP A CA 1
ATOM 641 C C . ASP A 1 78 ? -10.407 -9.833 6.899 1.00 91.62 78 ASP A C 1
ATOM 643 O O . ASP A 1 78 ? -9.827 -10.691 6.236 1.00 91.62 78 ASP A O 1
ATOM 647 N N . ASP A 1 79 ? -11.200 -8.912 6.350 1.00 91.44 79 ASP A N 1
ATOM 648 C CA . ASP A 1 79 ? -11.516 -8.815 4.929 1.00 91.44 79 ASP A CA 1
ATOM 649 C C . ASP A 1 79 ? -11.302 -7.383 4.410 1.00 91.44 79 ASP A C 1
ATOM 651 O O . ASP A 1 79 ? -11.772 -6.401 4.994 1.00 91.44 79 ASP A O 1
ATOM 655 N N . TRP A 1 80 ? -10.633 -7.263 3.260 1.00 91.12 80 TRP A N 1
ATOM 656 C CA . TRP A 1 80 ? -10.439 -6.000 2.548 1.00 91.12 80 TRP A CA 1
ATOM 657 C C . TRP A 1 80 ? -11.763 -5.313 2.198 1.00 91.12 80 TRP A C 1
ATOM 659 O O . TRP A 1 80 ? -11.849 -4.082 2.195 1.00 91.12 80 TRP A O 1
ATOM 669 N N . GLN A 1 81 ? -12.822 -6.079 1.929 1.00 93.75 81 GLN A N 1
ATOM 670 C CA . GLN A 1 81 ? -14.139 -5.515 1.636 1.00 93.75 81 GLN A CA 1
ATOM 671 C C . GLN A 1 81 ? -14.703 -4.714 2.817 1.00 93.75 81 GLN A C 1
ATOM 673 O O . GLN A 1 81 ? -15.384 -3.717 2.592 1.00 93.75 81 GLN A O 1
ATOM 678 N N . ARG A 1 82 ? -14.345 -5.079 4.055 1.00 94.06 82 ARG A N 1
ATOM 679 C CA . ARG A 1 82 ? -14.799 -4.419 5.290 1.00 94.06 82 ARG A CA 1
ATOM 680 C C . ARG A 1 82 ? -13.997 -3.174 5.659 1.00 94.06 82 ARG A C 1
ATOM 682 O O . ARG A 1 82 ? -14.420 -2.424 6.533 1.00 94.06 82 ARG A O 1
ATOM 689 N N . VAL A 1 83 ? -12.853 -2.947 5.014 1.00 93.25 83 VAL A N 1
ATOM 690 C CA . VAL A 1 83 ? -12.051 -1.739 5.236 1.00 93.25 83 VAL A CA 1
ATOM 691 C C . VAL A 1 83 ? -12.825 -0.520 4.697 1.00 93.25 83 VAL A C 1
ATOM 693 O O . VAL A 1 83 ? -13.218 -0.547 3.522 1.00 93.25 83 VAL A O 1
ATOM 696 N N . PRO A 1 84 ? -13.033 0.536 5.513 1.00 95.25 84 PRO A N 1
ATOM 697 C CA . PRO A 1 84 ? -13.705 1.765 5.096 1.00 95.25 84 PRO A CA 1
ATOM 698 C C . PRO A 1 84 ? -13.082 2.390 3.847 1.00 95.25 84 PRO A C 1
ATOM 700 O O . PRO A 1 84 ? -11.866 2.308 3.641 1.00 95.25 84 PRO A O 1
ATOM 703 N N . LEU A 1 85 ? -13.918 3.019 3.019 1.00 95.06 85 LEU A N 1
ATOM 704 C CA . LEU A 1 85 ? -13.492 3.637 1.761 1.00 95.06 85 LEU A CA 1
ATOM 705 C C . LEU A 1 85 ? -12.462 4.739 2.001 1.00 95.06 85 LEU A C 1
ATOM 707 O O . LEU A 1 85 ? -11.463 4.786 1.299 1.00 95.06 85 LEU A O 1
ATOM 711 N N . GLU A 1 86 ? -12.604 5.508 3.074 1.00 93.31 86 GLU A N 1
ATOM 712 C CA . GLU A 1 86 ? -11.696 6.598 3.431 1.00 93.31 86 GLU A CA 1
ATOM 713 C C . GLU A 1 86 ? -10.254 6.103 3.629 1.00 93.31 86 GLU A C 1
ATOM 715 O O . GLU A 1 86 ? -9.289 6.788 3.290 1.00 93.31 86 GLU A O 1
ATOM 720 N N . ILE A 1 87 ? -10.082 4.882 4.152 1.00 92.06 87 ILE A N 1
ATOM 721 C CA . ILE A 1 87 ? -8.757 4.268 4.313 1.00 92.06 87 ILE A CA 1
ATOM 722 C C . ILE A 1 87 ? -8.207 3.822 2.955 1.00 92.06 87 ILE A C 1
ATOM 724 O O . ILE A 1 87 ? -7.011 3.969 2.696 1.00 92.06 87 ILE A O 1
ATOM 728 N N . LYS A 1 88 ? -9.064 3.278 2.085 1.00 91.75 88 LYS A N 1
ATOM 729 C CA . LYS A 1 88 ? -8.686 2.843 0.732 1.00 91.75 88 LYS A CA 1
ATOM 730 C C . LYS A 1 88 ? -8.282 4.031 -0.134 1.00 91.75 88 LYS A C 1
ATOM 732 O O . LYS A 1 88 ? -7.238 3.967 -0.777 1.00 91.75 88 LYS A O 1
ATOM 737 N N . ASP A 1 89 ? -9.047 5.113 -0.075 1.00 92.19 89 ASP A N 1
ATOM 738 C CA . ASP A 1 89 ? -8.788 6.351 -0.804 1.00 92.19 89 ASP A CA 1
ATOM 739 C C . ASP A 1 89 ? -7.482 6.982 -0.334 1.00 92.19 89 ASP A C 1
ATOM 741 O O . ASP A 1 89 ? -6.603 7.270 -1.143 1.00 92.19 89 ASP A O 1
ATOM 745 N N . LYS A 1 90 ? -7.265 7.054 0.985 1.00 89.81 90 LYS A N 1
ATOM 746 C CA . LYS A 1 90 ? -5.986 7.507 1.535 1.00 89.81 90 LYS A CA 1
ATOM 747 C C . LYS A 1 90 ? -4.815 6.657 1.038 1.00 89.81 90 LYS A C 1
ATOM 749 O O . LYS A 1 90 ? -3.764 7.196 0.711 1.00 89.81 90 LYS A O 1
ATOM 754 N N . LEU A 1 91 ? -4.951 5.330 0.987 1.00 89.88 91 LEU A N 1
ATOM 755 C CA . LEU A 1 91 ? -3.905 4.457 0.437 1.00 89.88 91 LEU A CA 1
ATOM 756 C C . LEU A 1 91 ? -3.666 4.724 -1.053 1.00 89.88 91 LEU A C 1
ATOM 758 O O . LEU A 1 91 ? -2.517 4.684 -1.491 1.00 89.88 91 LEU A O 1
ATOM 762 N N . TRP A 1 92 ? -4.728 5.005 -1.807 1.00 88.06 92 TRP A N 1
ATOM 763 C CA . TRP A 1 92 ? -4.654 5.327 -3.226 1.00 88.06 92 TRP A CA 1
ATOM 764 C C . TRP A 1 92 ? -3.912 6.640 -3.487 1.00 88.06 92 TRP A C 1
ATOM 766 O O . TRP A 1 92 ? -3.027 6.663 -4.336 1.00 88.06 92 TRP A O 1
ATOM 776 N N . GLU A 1 93 ? -4.167 7.688 -2.702 1.00 85.50 93 GLU A N 1
ATOM 777 C CA . GLU A 1 93 ? -3.446 8.969 -2.798 1.00 85.50 93 GLU A CA 1
ATOM 778 C C . GLU A 1 93 ? -1.926 8.813 -2.633 1.00 85.50 93 GLU A C 1
ATOM 780 O O . GLU A 1 93 ? -1.156 9.532 -3.261 1.00 85.50 93 GLU A O 1
ATOM 785 N N . HIS A 1 94 ? -1.464 7.843 -1.835 1.00 79.75 94 HIS A N 1
ATOM 786 C CA . HIS A 1 94 ? -0.028 7.571 -1.676 1.00 79.75 94 HIS A CA 1
ATOM 787 C C . HIS A 1 94 ? 0.599 6.853 -2.887 1.00 79.75 94 HIS A C 1
ATOM 789 O O . HIS A 1 94 ? 1.826 6.750 -2.977 1.00 79.75 94 HIS A O 1
ATOM 795 N N . LEU A 1 95 ? -0.220 6.290 -3.780 1.00 78.44 95 LEU A N 1
ATOM 796 C CA . LEU A 1 95 ? 0.222 5.560 -4.970 1.00 78.44 95 LEU A CA 1
ATOM 797 C C . LEU A 1 95 ? 0.175 6.406 -6.254 1.00 78.44 95 LEU A C 1
ATOM 799 O O . LEU A 1 95 ? 0.743 5.964 -7.254 1.00 78.44 95 LEU A O 1
ATOM 803 N N . GLN A 1 96 ? -0.467 7.582 -6.230 1.00 68.56 96 GLN A N 1
ATOM 804 C CA . GLN A 1 96 ? -0.545 8.529 -7.355 1.00 68.56 96 GLN A CA 1
ATOM 805 C C . GLN A 1 96 ? 0.714 9.405 -7.489 1.00 68.56 96 GLN A C 1
ATOM 807 O O . GLN A 1 96 ? 1.067 9.778 -8.637 1.00 68.56 96 GLN A O 1
#

Radius of gyration: 18.95 Å; chains: 1; bounding box: 37×35×49 Å

Foldseek 3Di:
DVVVVVVVVVVVVVVVVPPPPDDDDDDDDLVVPLVPDDPVRQQDFDADPVRHTDDDSNVVVVSSLVNLCVVQPDPVDPDPVPTDVVSVVVSVVSND

Sequence (96 aa):
LFKYMADIEEQNETKFSNLDGRPKRRKQTKKKHLLKRSVDDKVIVQYNHYGVPVGDGVNDFRSYIGVLVRDNVSILYDDWQRVPLEIKDKLWEHLQ

pLDDT: mean 77.11, std 13.69, range [52.03, 95.25]